Protein AF-A0A0D3KTM1-F1 (afdb_monomer_lite)

Structure (mmCIF, N/CA/C/O backbone):
data_AF-A0A0D3KTM1-F1
#
_entry.id   AF-A0A0D3KTM1-F1
#
loop_
_atom_site.group_PDB
_atom_site.id
_atom_site.type_symbol
_atom_site.label_atom_id
_atom_site.label_alt_id
_atom_site.label_comp_id
_atom_site.label_asym_id
_at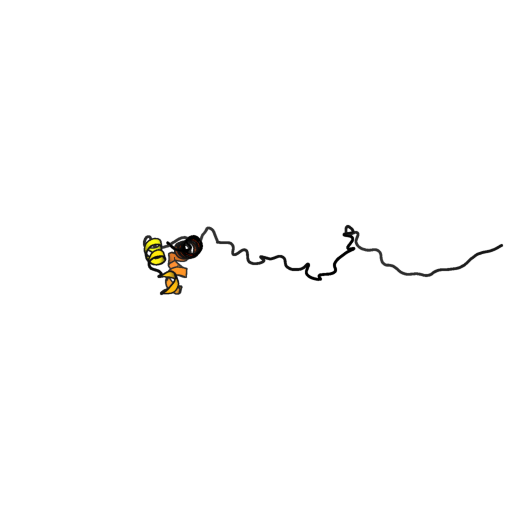om_site.label_entity_id
_atom_site.label_seq_id
_atom_site.pdbx_PDB_ins_code
_atom_site.Cartn_x
_atom_site.Cartn_y
_atom_site.Cartn_z
_atom_site.occupancy
_atom_site.B_iso_or_equiv
_atom_site.auth_seq_id
_atom_site.auth_comp_id
_atom_site.auth_asym_id
_atom_site.auth_atom_id
_atom_site.pdbx_PDB_model_num
ATOM 1 N N . MET A 1 1 ? 56.743 -9.050 -68.594 1.00 41.12 1 MET A N 1
ATOM 2 C CA . MET A 1 1 ? 55.286 -9.220 -68.439 1.00 41.12 1 MET A CA 1
ATOM 3 C C . MET A 1 1 ? 54.983 -8.923 -66.973 1.00 41.12 1 MET A C 1
ATOM 5 O O . MET A 1 1 ? 55.174 -9.794 -66.145 1.00 41.12 1 MET A O 1
ATOM 9 N N . ALA A 1 2 ? 54.989 -7.661 -66.539 1.00 48.84 2 ALA A N 1
ATOM 10 C CA . ALA A 1 2 ? 53.893 -6.698 -66.674 1.00 48.84 2 ALA A CA 1
ATOM 11 C C . ALA A 1 2 ? 52.568 -7.317 -66.226 1.00 48.84 2 ALA A C 1
ATOM 13 O O . ALA A 1 2 ? 51.991 -8.048 -67.010 1.00 48.84 2 ALA A O 1
ATOM 14 N N . GLU A 1 3 ? 52.163 -7.028 -64.990 1.00 50.12 3 GLU A N 1
ATOM 15 C CA . GLU A 1 3 ? 50.764 -6.874 -64.581 1.00 50.12 3 GLU A CA 1
ATOM 16 C C . GLU A 1 3 ? 50.771 -5.839 -63.445 1.00 50.12 3 GLU A C 1
ATOM 18 O O . GLU A 1 3 ? 51.023 -6.145 -62.282 1.00 50.12 3 GLU A O 1
ATOM 23 N N . ALA A 1 4 ? 50.598 -4.574 -63.823 1.00 51.34 4 ALA A N 1
ATOM 24 C CA . ALA A 1 4 ? 50.181 -3.516 -62.921 1.00 51.34 4 ALA A CA 1
ATOM 25 C C . ALA A 1 4 ? 48.679 -3.338 -63.130 1.00 51.34 4 ALA A C 1
ATOM 27 O O . ALA A 1 4 ? 48.247 -3.109 -64.262 1.00 51.34 4 ALA A O 1
ATOM 28 N N . ARG A 1 5 ? 47.891 -3.426 -62.058 1.00 63.78 5 ARG A N 1
ATOM 29 C CA . ARG A 1 5 ? 46.532 -2.889 -62.042 1.00 63.78 5 ARG A CA 1
ATOM 30 C C . ARG A 1 5 ? 46.142 -2.456 -60.633 1.00 63.78 5 ARG A C 1
ATOM 32 O O . ARG A 1 5 ? 46.293 -3.201 -59.671 1.00 63.78 5 ARG A O 1
ATOM 39 N N . GLU A 1 6 ? 45.755 -1.188 -60.586 1.00 54.06 6 GLU A N 1
ATOM 40 C CA . GLU A 1 6 ? 45.293 -0.372 -59.466 1.00 54.06 6 GLU A CA 1
ATOM 41 C C . GLU A 1 6 ? 44.090 -0.983 -58.748 1.00 54.06 6 GLU A C 1
ATOM 43 O O . GLU A 1 6 ? 43.283 -1.615 -59.409 1.00 54.06 6 GLU A O 1
ATOM 48 N N . GLU A 1 7 ? 43.910 -0.688 -57.457 1.00 55.25 7 GLU A N 1
ATOM 49 C CA . GLU A 1 7 ? 42.579 -0.528 -56.859 1.00 55.25 7 GLU A CA 1
ATOM 50 C C . GLU A 1 7 ? 42.629 0.488 -55.705 1.00 55.25 7 GLU A C 1
ATOM 52 O O . GLU A 1 7 ? 43.643 0.690 -55.031 1.00 55.25 7 GLU A O 1
ATOM 57 N N . ALA A 1 8 ? 41.512 1.186 -55.550 1.00 55.91 8 ALA A N 1
ATOM 58 C CA . ALA A 1 8 ? 41.369 2.480 -54.914 1.00 55.91 8 ALA A CA 1
ATOM 59 C C . ALA A 1 8 ? 41.086 2.442 -53.398 1.00 55.91 8 ALA A C 1
ATOM 61 O O . ALA A 1 8 ? 40.408 1.569 -52.870 1.00 55.91 8 ALA A O 1
ATOM 62 N N . LYS A 1 9 ? 41.569 3.494 -52.726 1.00 52.12 9 LYS A N 1
ATOM 63 C CA . LYS A 1 9 ? 40.929 4.304 -51.668 1.00 52.12 9 LYS A CA 1
ATOM 64 C C . LYS A 1 9 ? 39.608 3.780 -51.059 1.00 52.12 9 LYS A C 1
ATOM 66 O O . LYS A 1 9 ? 38.602 3.746 -51.755 1.00 52.12 9 LYS A O 1
ATOM 71 N N . MET A 1 10 ? 39.590 3.639 -49.722 1.00 42.31 10 MET A N 1
ATOM 72 C CA . MET A 1 10 ? 38.587 4.165 -48.758 1.00 42.31 10 MET A CA 1
ATOM 73 C C . MET A 1 10 ? 38.303 3.162 -47.624 1.00 42.31 10 MET A C 1
ATOM 75 O O . MET A 1 10 ? 37.814 2.070 -47.876 1.00 42.31 10 MET A O 1
ATOM 79 N N . GLY A 1 11 ? 38.492 3.563 -46.361 1.00 50.47 11 GLY A N 1
ATOM 80 C CA . GLY A 1 11 ? 37.939 2.807 -45.232 1.00 50.47 11 GLY A CA 1
ATOM 81 C C . GLY A 1 11 ? 38.502 3.221 -43.881 1.00 50.47 11 GLY A C 1
ATOM 82 O O . GLY A 1 11 ? 39.570 2.787 -43.489 1.00 50.47 11 GLY A O 1
ATOM 83 N N . LYS A 1 12 ? 37.782 4.096 -43.185 1.00 47.62 12 LYS A N 1
ATOM 84 C CA . LYS A 1 12 ? 38.101 4.661 -41.872 1.00 47.62 12 LYS A CA 1
ATOM 85 C C . LYS A 1 12 ? 37.964 3.586 -40.793 1.00 47.62 12 LYS A C 1
ATOM 87 O O . LYS A 1 12 ? 36.855 3.249 -40.395 1.00 47.62 12 LYS A O 1
ATOM 92 N N . GLU A 1 13 ? 39.095 3.062 -40.346 1.00 49.16 13 GLU A N 1
ATOM 93 C CA . GLU A 1 13 ? 39.187 2.081 -39.271 1.00 49.16 13 GLU A CA 1
ATOM 94 C C . GLU A 1 13 ? 38.811 2.749 -37.949 1.00 49.16 13 GLU A C 1
ATOM 96 O O . GLU A 1 13 ? 39.549 3.584 -37.426 1.00 49.16 13 GLU A O 1
ATOM 101 N N . ARG A 1 14 ? 37.643 2.401 -37.410 1.00 55.81 14 ARG A N 1
ATOM 102 C CA . ARG A 1 14 ? 37.417 2.484 -35.975 1.00 55.81 14 ARG A CA 1
ATOM 103 C C . ARG A 1 14 ? 36.586 1.300 -35.507 1.00 55.81 14 ARG A C 1
ATOM 105 O O . ARG A 1 14 ? 35.610 0.923 -36.148 1.00 55.81 14 ARG A O 1
ATOM 112 N N . ASP A 1 15 ? 36.990 0.839 -34.332 1.00 48.94 15 ASP A N 1
ATOM 113 C CA . ASP A 1 15 ? 36.207 0.081 -33.366 1.00 48.94 15 ASP A CA 1
ATOM 114 C C . ASP A 1 15 ? 36.155 -1.439 -33.609 1.00 48.94 15 ASP A C 1
ATOM 116 O O . ASP A 1 15 ? 35.251 -2.004 -34.220 1.00 48.94 15 ASP A O 1
ATOM 120 N N . ALA A 1 16 ? 37.165 -2.108 -33.044 1.00 53.16 16 ALA A N 1
ATOM 121 C CA . ALA A 1 16 ? 37.128 -3.520 -32.704 1.00 53.16 16 ALA A CA 1
ATOM 122 C C . ALA A 1 16 ? 35.996 -3.782 -31.693 1.00 53.16 16 ALA A C 1
ATOM 124 O O . ALA A 1 16 ? 36.056 -3.332 -30.550 1.00 53.16 16 ALA A O 1
ATOM 125 N N . ALA A 1 17 ? 34.989 -4.544 -32.112 1.00 54.38 17 ALA A N 1
ATOM 126 C CA . ALA A 1 17 ? 34.001 -5.174 -31.243 1.00 54.38 17 ALA A CA 1
ATOM 127 C C . ALA A 1 17 ? 33.896 -6.664 -31.623 1.00 54.38 17 ALA A C 1
ATOM 129 O O . ALA A 1 17 ? 34.013 -6.995 -32.807 1.00 54.38 17 ALA A O 1
ATOM 130 N N . PRO A 1 18 ? 33.736 -7.581 -30.650 1.00 50.81 18 PRO A N 1
ATOM 131 C CA . PRO A 1 18 ? 33.812 -9.014 -30.903 1.00 50.81 18 PRO A CA 1
ATOM 132 C C . PRO A 1 18 ? 32.679 -9.484 -31.820 1.00 50.81 18 PRO A C 1
ATOM 134 O O . PRO A 1 18 ? 31.503 -9.194 -31.603 1.00 50.81 18 PRO A O 1
ATOM 137 N N . ALA A 1 19 ? 33.062 -10.241 -32.846 1.00 51.09 19 ALA A N 1
ATOM 138 C CA . ALA A 1 19 ? 32.166 -10.874 -33.795 1.00 51.09 19 ALA A CA 1
ATOM 139 C C . ALA A 1 19 ? 31.227 -11.874 -33.095 1.00 51.09 19 ALA A C 1
ATOM 141 O O . ALA A 1 19 ? 31.652 -12.950 -32.677 1.00 51.09 19 ALA A O 1
ATOM 142 N N . MET A 1 20 ? 29.935 -11.550 -33.015 1.00 55.41 20 MET A N 1
ATOM 143 C CA . MET A 1 20 ? 28.871 -12.543 -32.849 1.00 55.41 20 MET A CA 1
ATOM 144 C C . MET A 1 20 ? 28.300 -12.866 -34.232 1.00 55.41 20 MET A C 1
ATOM 146 O O . MET A 1 20 ? 27.545 -12.098 -34.823 1.00 55.41 20 MET A O 1
ATOM 150 N N . MET A 1 21 ? 28.722 -14.003 -34.770 1.00 59.62 21 MET A N 1
ATOM 151 C CA . MET A 1 21 ? 28.222 -14.601 -36.007 1.00 59.62 21 MET A CA 1
ATOM 152 C C . MET A 1 21 ? 26.753 -15.039 -35.877 1.00 59.62 21 MET A C 1
ATOM 154 O O . MET A 1 21 ? 26.382 -15.728 -34.931 1.00 59.62 21 MET A O 1
ATOM 158 N N . CYS A 1 22 ? 25.920 -14.656 -36.847 1.00 53.62 22 CYS A N 1
ATOM 159 C CA . CYS A 1 22 ? 24.505 -15.023 -36.946 1.00 53.62 22 CYS A CA 1
ATOM 160 C C . CYS A 1 22 ? 24.301 -15.866 -38.212 1.00 53.62 22 CYS A C 1
ATOM 162 O O . CYS A 1 22 ? 24.607 -15.390 -39.305 1.00 53.62 22 CYS A O 1
ATOM 164 N N . SER A 1 23 ? 23.814 -17.109 -38.091 1.00 70.12 23 SER A N 1
ATOM 165 C CA . SER A 1 23 ? 23.627 -17.990 -39.259 1.00 70.12 23 SER A CA 1
ATOM 166 C C . SER A 1 23 ? 22.265 -18.654 -39.433 1.00 70.12 23 SER A C 1
ATOM 168 O O . SER A 1 23 ? 22.053 -19.162 -40.526 1.00 70.12 23 SER A O 1
ATOM 170 N N . THR A 1 24 ? 21.309 -18.655 -38.493 1.00 62.62 24 THR A N 1
ATOM 171 C CA . THR A 1 24 ? 20.104 -19.480 -38.771 1.00 62.62 24 THR A CA 1
ATOM 172 C C . THR A 1 24 ? 18.774 -19.127 -38.101 1.00 62.62 24 THR A C 1
ATOM 174 O O . THR A 1 24 ? 17.922 -19.999 -38.019 1.00 62.62 24 THR A O 1
ATOM 177 N N . SER A 1 25 ? 18.519 -17.878 -37.694 1.00 61.03 25 SER A N 1
ATOM 178 C CA . SER A 1 25 ? 17.139 -17.340 -37.686 1.00 61.03 25 SER A CA 1
ATOM 179 C C . SER A 1 25 ? 17.155 -15.844 -37.393 1.00 61.03 25 SER A C 1
ATOM 181 O O . SER A 1 25 ? 17.584 -15.417 -36.324 1.00 61.03 25 SER A O 1
ATOM 183 N N . CYS A 1 26 ? 16.692 -15.026 -38.333 1.00 56.12 26 CYS A N 1
ATOM 184 C CA . CYS A 1 26 ? 16.509 -13.594 -38.127 1.00 56.12 26 CYS A CA 1
ATOM 185 C C . CYS A 1 26 ? 15.117 -13.301 -37.552 1.00 56.12 26 CYS A C 1
ATOM 187 O O . CYS A 1 26 ? 14.345 -12.537 -38.125 1.00 56.12 26 CYS A O 1
ATOM 189 N N . ASP A 1 27 ? 14.824 -13.836 -36.366 1.00 59.81 27 ASP A N 1
ATOM 190 C CA . ASP A 1 27 ? 13.809 -13.242 -35.500 1.00 59.81 27 ASP A CA 1
ATOM 191 C C . ASP A 1 27 ? 14.415 -12.004 -34.849 1.00 59.81 27 ASP A C 1
ATOM 193 O O . ASP A 1 27 ? 15.093 -12.030 -33.822 1.00 59.81 27 ASP A O 1
ATOM 197 N N . ARG A 1 28 ? 14.209 -10.878 -35.526 1.00 56.81 28 ARG A N 1
ATOM 198 C CA . ARG A 1 28 ? 14.626 -9.548 -35.097 1.00 56.81 28 ARG A CA 1
ATOM 199 C C . ARG A 1 28 ? 13.873 -9.139 -33.824 1.00 56.81 28 ARG A C 1
ATOM 201 O O . ARG A 1 28 ? 12.894 -8.390 -33.869 1.00 56.81 28 ARG A O 1
ATOM 208 N N . ARG A 1 29 ? 14.345 -9.616 -32.672 1.00 56.09 29 ARG A N 1
ATOM 209 C CA . ARG A 1 29 ? 13.969 -9.105 -31.348 1.00 56.09 29 ARG A CA 1
ATOM 210 C C . ARG A 1 29 ? 15.076 -9.327 -30.309 1.00 56.09 29 ARG A C 1
ATOM 212 O O . ARG A 1 29 ? 14.862 -9.957 -29.285 1.00 56.09 29 ARG A O 1
ATOM 219 N N . ALA A 1 30 ? 16.245 -8.743 -30.545 1.00 58.72 30 ALA A N 1
ATOM 220 C CA . ALA A 1 30 ? 17.216 -8.471 -29.487 1.00 58.72 30 ALA A CA 1
ATOM 221 C C . ALA A 1 30 ? 17.285 -6.954 -29.267 1.00 58.72 30 ALA A C 1
ATOM 223 O O . ALA A 1 30 ? 18.070 -6.277 -29.919 1.00 58.72 30 ALA A O 1
ATOM 224 N N . ALA A 1 31 ? 16.387 -6.434 -28.423 1.00 55.47 31 ALA A N 1
ATOM 225 C CA . ALA A 1 31 ? 16.523 -5.150 -27.721 1.00 55.47 31 ALA A CA 1
ATOM 226 C C . ALA A 1 31 ? 15.350 -4.938 -26.744 1.00 55.47 31 ALA A C 1
ATOM 228 O O . ALA A 1 31 ? 14.638 -3.941 -26.817 1.00 55.47 31 ALA A O 1
ATOM 229 N N . GLN A 1 32 ? 15.123 -5.885 -25.837 1.00 45.81 32 GLN A N 1
ATOM 230 C CA . GLN A 1 32 ? 14.475 -5.553 -24.571 1.00 45.81 32 GLN A CA 1
ATOM 231 C C . GLN A 1 32 ? 15.354 -6.105 -23.451 1.00 45.81 32 GLN A C 1
ATOM 233 O O . GLN A 1 32 ? 15.237 -7.284 -23.118 1.00 45.81 32 GLN A O 1
ATOM 238 N N . PRO A 1 33 ? 16.258 -5.294 -22.872 1.00 54.62 33 PRO A N 1
ATOM 239 C CA . PRO A 1 33 ? 16.429 -5.381 -21.433 1.00 54.62 33 PRO A CA 1
ATOM 240 C C . PRO A 1 33 ? 15.032 -5.175 -20.837 1.00 54.62 33 PRO A C 1
ATOM 242 O O . PRO A 1 33 ? 14.437 -4.105 -20.956 1.00 54.62 33 PRO A O 1
ATOM 245 N N . HIS A 1 34 ? 14.446 -6.255 -20.332 1.00 47.91 34 HIS A N 1
ATOM 246 C CA . HIS A 1 34 ? 13.377 -6.104 -19.365 1.00 47.91 34 HIS A CA 1
ATOM 247 C C . HIS A 1 34 ? 14.005 -5.494 -18.115 1.00 47.91 34 HIS A C 1
ATOM 249 O O . HIS A 1 34 ? 15.134 -5.830 -17.763 1.00 47.91 34 HIS A O 1
ATOM 255 N N . ASP A 1 35 ? 13.227 -4.642 -17.465 1.00 51.06 35 ASP A N 1
ATOM 256 C CA . ASP A 1 35 ? 13.512 -4.085 -16.150 1.00 51.06 35 ASP A CA 1
ATOM 257 C C . ASP A 1 35 ? 14.489 -2.897 -16.109 1.00 51.06 35 ASP A C 1
ATOM 259 O O . ASP A 1 35 ? 15.423 -2.846 -15.325 1.00 51.06 35 ASP A O 1
ATOM 263 N N . GLU A 1 36 ? 14.175 -1.842 -16.868 1.00 55.75 36 GLU A N 1
ATOM 264 C CA . GLU A 1 36 ? 14.351 -0.477 -16.339 1.00 55.75 36 GLU A CA 1
ATOM 265 C C . GLU A 1 36 ? 13.111 -0.106 -15.500 1.00 55.75 36 GLU A C 1
ATOM 267 O O . GLU A 1 36 ? 12.387 0.854 -15.754 1.00 55.75 36 GLU A O 1
ATOM 272 N N . SER A 1 37 ? 12.798 -0.960 -14.532 1.00 57.66 37 SER A N 1
ATOM 273 C CA . SER A 1 37 ? 11.888 -0.648 -13.440 1.00 57.66 37 SER A CA 1
ATOM 274 C C . SER A 1 37 ? 12.302 -1.440 -12.216 1.00 57.66 37 SER A C 1
ATOM 276 O O . SER A 1 37 ? 11.464 -2.033 -11.537 1.00 57.66 37 SER A O 1
ATOM 278 N N . GLU A 1 38 ? 13.590 -1.373 -11.884 1.00 53.97 38 GLU A N 1
ATOM 279 C CA . GLU A 1 38 ? 14.000 -1.483 -10.498 1.00 53.97 38 GLU A CA 1
ATOM 280 C C . GLU A 1 38 ? 13.352 -0.291 -9.788 1.00 53.97 38 GLU A C 1
ATOM 282 O O . GLU A 1 38 ? 13.930 0.778 -9.588 1.00 53.97 38 GLU A O 1
ATOM 287 N N . ALA A 1 39 ? 12.078 -0.461 -9.433 1.00 59.03 39 ALA A N 1
ATOM 288 C CA . ALA A 1 39 ? 11.538 0.156 -8.256 1.00 59.03 39 ALA A CA 1
ATOM 289 C C . ALA A 1 39 ? 12.499 -0.285 -7.162 1.00 59.03 39 ALA A C 1
ATOM 291 O O . ALA A 1 39 ? 12.373 -1.378 -6.615 1.00 59.03 39 ALA A O 1
ATOM 292 N N . HIS A 1 40 ? 13.509 0.547 -6.912 1.00 57.72 40 HIS A N 1
ATOM 293 C CA . HIS A 1 40 ? 14.192 0.595 -5.647 1.00 57.72 40 HIS A CA 1
ATOM 294 C C . HIS A 1 40 ? 13.061 0.631 -4.626 1.00 57.72 40 HIS A C 1
ATOM 296 O O . HIS A 1 40 ? 12.427 1.669 -4.414 1.00 57.72 40 HIS A O 1
ATOM 302 N N . ILE A 1 41 ? 12.717 -0.541 -4.088 1.00 61.72 41 ILE A N 1
ATOM 303 C CA . ILE A 1 41 ? 11.906 -0.660 -2.895 1.00 61.72 41 ILE A CA 1
ATOM 304 C C . ILE A 1 41 ? 12.831 -0.075 -1.851 1.00 61.72 41 ILE A C 1
ATOM 306 O O . ILE A 1 41 ? 13.702 -0.754 -1.319 1.00 61.72 41 ILE A O 1
ATOM 310 N N . ASP A 1 42 ? 12.736 1.243 -1.730 1.00 57.50 42 ASP A N 1
ATOM 311 C CA . ASP A 1 42 ? 13.474 2.036 -0.784 1.00 57.50 42 ASP A CA 1
ATOM 312 C C . ASP A 1 42 ? 13.294 1.339 0.564 1.00 57.50 42 ASP A C 1
ATOM 314 O O . ASP A 1 42 ? 12.183 1.190 1.074 1.00 57.50 42 ASP A O 1
ATOM 318 N N . ASP A 1 43 ? 14.394 0.809 1.090 1.00 59.59 43 ASP A N 1
ATOM 319 C CA . ASP A 1 43 ? 14.454 0.118 2.380 1.00 59.59 43 ASP A CA 1
ATOM 320 C C . ASP A 1 43 ? 13.939 1.024 3.52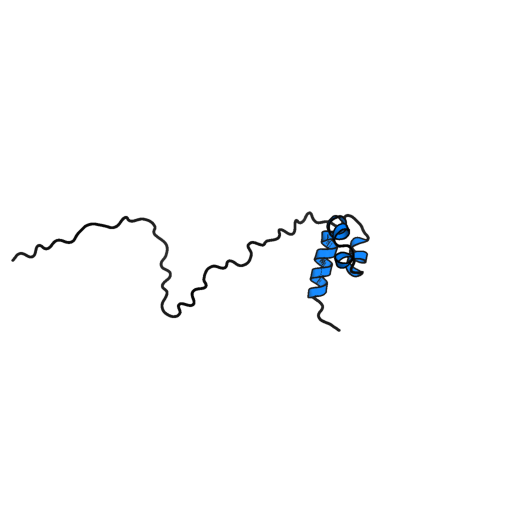4 1.00 59.59 43 ASP A C 1
ATOM 322 O O . AS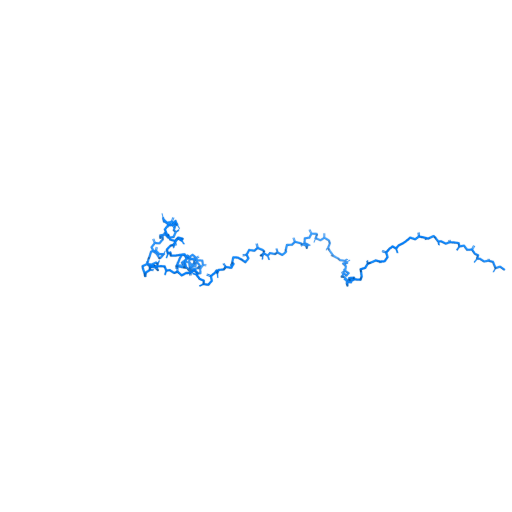P A 1 43 ? 13.548 0.558 4.595 1.00 59.59 43 ASP A O 1
ATOM 326 N N . SER A 1 44 ? 13.829 2.332 3.258 1.00 65.25 44 SER A N 1
ATOM 327 C CA . SER A 1 44 ? 13.204 3.334 4.119 1.00 65.25 44 SER A CA 1
ATOM 328 C C . SER A 1 44 ? 11.672 3.412 4.043 1.00 65.25 44 SER A C 1
ATOM 330 O O . SER A 1 44 ? 11.065 4.146 4.830 1.00 65.25 44 SER A O 1
ATOM 332 N N . ILE A 1 45 ? 10.995 2.619 3.208 1.00 76.62 45 ILE A N 1
ATOM 333 C CA . ILE A 1 45 ? 9.536 2.493 3.271 1.00 76.62 45 ILE A CA 1
ATOM 334 C C . ILE A 1 45 ? 9.172 1.679 4.515 1.00 76.62 45 ILE A C 1
ATOM 336 O O . ILE A 1 45 ? 9.141 0.449 4.512 1.00 76.62 45 ILE A O 1
ATOM 340 N N . GLN A 1 46 ? 8.883 2.387 5.604 1.00 84.00 46 GLN A N 1
ATOM 341 C CA . GLN A 1 46 ? 8.427 1.830 6.874 1.00 84.00 46 GLN A CA 1
ATOM 342 C C . GLN A 1 46 ? 6.985 2.239 7.168 1.00 84.00 46 GLN A C 1
ATOM 344 O O . GLN A 1 46 ? 6.511 3.306 6.773 1.00 84.00 46 GLN A O 1
ATOM 349 N N . ASP A 1 47 ? 6.277 1.372 7.886 1.00 90.38 47 ASP A N 1
ATOM 350 C CA . ASP A 1 47 ? 4.949 1.685 8.397 1.00 90.38 47 ASP A CA 1
ATOM 351 C C . ASP A 1 47 ? 5.060 2.699 9.540 1.00 90.38 47 ASP A C 1
ATOM 353 O O . ASP A 1 47 ? 5.784 2.479 10.509 1.00 90.38 47 ASP A O 1
ATOM 357 N N . LYS A 1 48 ? 4.315 3.798 9.441 1.00 92.44 48 LYS A N 1
ATOM 358 C CA . LYS A 1 48 ? 4.238 4.856 10.458 1.00 92.44 48 LYS A CA 1
ATOM 359 C C . LYS A 1 48 ? 3.223 4.542 11.558 1.00 92.44 48 LYS A C 1
ATOM 361 O O . LYS A 1 48 ? 3.224 5.203 12.590 1.00 92.44 48 LYS A O 1
ATOM 366 N N . ASN A 1 49 ? 2.357 3.547 11.347 1.00 91.31 49 ASN A N 1
ATOM 367 C CA . ASN A 1 49 ? 1.357 3.109 12.319 1.00 91.31 49 ASN A CA 1
ATOM 368 C C . ASN A 1 49 ? 1.476 1.610 12.605 1.00 91.31 49 ASN A C 1
ATOM 370 O O . ASN A 1 49 ? 1.658 0.796 11.703 1.00 91.31 49 ASN A O 1
ATOM 374 N N . LEU A 1 50 ? 1.277 1.234 13.869 1.00 92.38 50 LEU A N 1
ATOM 375 C CA . LEU A 1 50 ? 1.271 -0.170 14.300 1.00 92.38 50 LEU A CA 1
ATOM 376 C C . LEU A 1 50 ? 0.090 -0.956 13.703 1.00 92.38 50 LEU A C 1
ATOM 378 O O . LEU A 1 50 ? 0.195 -2.155 13.464 1.00 92.38 50 LEU A O 1
ATOM 382 N N . SER A 1 51 ? -1.018 -0.268 13.412 1.00 94.62 51 SER A N 1
ATOM 383 C CA . SER A 1 51 ? -2.225 -0.859 12.822 1.00 94.62 51 SER A CA 1
ATOM 384 C C . SER A 1 51 ? -2.132 -1.090 11.311 1.00 94.62 51 SER A C 1
ATOM 386 O O . SER A 1 51 ? -3.071 -1.629 10.729 1.00 94.62 51 SER A O 1
ATOM 388 N N . CYS A 1 52 ? -1.023 -0.716 10.661 1.00 94.75 52 CYS A N 1
ATOM 389 C CA . CYS A 1 52 ? -0.870 -0.850 9.212 1.00 94.75 52 CYS A CA 1
ATOM 390 C C . CYS A 1 52 ? -1.045 -2.293 8.721 1.00 94.75 52 CYS A C 1
ATOM 392 O O . CYS A 1 52 ? -1.709 -2.496 7.708 1.00 94.75 52 CYS A O 1
ATOM 394 N N . SER A 1 53 ? -0.546 -3.293 9.457 1.00 91.62 53 SER A N 1
ATOM 395 C CA . SER A 1 53 ? -0.726 -4.710 9.106 1.00 91.62 53 SER A CA 1
ATOM 396 C C . SER A 1 53 ? -2.199 -5.126 9.119 1.00 91.62 53 SER A C 1
ATOM 398 O O . SER A 1 53 ? -2.662 -5.800 8.202 1.00 91.62 53 SER A O 1
ATOM 400 N N . LEU A 1 54 ? -2.953 -4.689 10.135 1.00 93.75 54 LEU A N 1
ATOM 401 C CA . LEU A 1 54 ? -4.379 -4.995 10.264 1.00 93.75 54 LEU A CA 1
ATOM 402 C C . LEU A 1 54 ? -5.188 -4.322 9.152 1.00 93.75 54 LEU A C 1
ATOM 404 O O . LEU A 1 54 ? -6.049 -4.947 8.541 1.00 93.75 54 LEU A O 1
ATOM 408 N N . TRP A 1 55 ? -4.899 -3.054 8.869 1.00 95.00 55 TRP A N 1
ATOM 409 C CA . TRP A 1 55 ? -5.559 -2.302 7.805 1.00 95.00 55 TRP A CA 1
ATOM 410 C C . TRP A 1 55 ? -5.229 -2.852 6.421 1.00 95.00 55 TRP A C 1
ATOM 412 O O . TRP A 1 55 ? -6.120 -2.962 5.581 1.00 95.00 55 TRP A O 1
ATOM 422 N N . ALA A 1 56 ? -3.979 -3.255 6.191 1.00 93.00 56 ALA A N 1
ATOM 423 C CA . ALA A 1 56 ? -3.584 -3.897 4.948 1.00 93.00 56 ALA A CA 1
ATOM 424 C C . ALA A 1 56 ? -4.345 -5.215 4.760 1.00 93.00 56 ALA A C 1
ATOM 426 O O . ALA A 1 56 ? -5.001 -5.369 3.734 1.00 93.00 56 ALA A O 1
ATOM 427 N N . ALA A 1 57 ? -4.391 -6.076 5.786 1.00 89.44 57 ALA A N 1
ATOM 428 C CA . ALA A 1 57 ? -5.182 -7.312 5.782 1.00 89.44 57 ALA A CA 1
ATOM 429 C C . ALA A 1 57 ? -6.685 -7.070 5.561 1.00 89.44 57 ALA A C 1
ATOM 431 O O . ALA A 1 57 ? -7.345 -7.829 4.853 1.00 89.44 57 ALA A O 1
ATOM 432 N N . ALA A 1 58 ? -7.224 -5.984 6.120 1.00 91.81 58 ALA A N 1
ATOM 433 C CA . ALA A 1 58 ? -8.610 -5.577 5.921 1.00 91.81 58 ALA A CA 1
ATOM 434 C C . ALA A 1 58 ? -8.895 -5.029 4.509 1.00 91.81 58 ALA A C 1
ATOM 436 O O . ALA A 1 58 ? -10.059 -4.775 4.198 1.00 91.81 58 ALA A O 1
ATOM 437 N N . GLY A 1 59 ? -7.878 -4.821 3.666 1.00 91.81 59 GLY A N 1
ATOM 438 C CA . GLY A 1 59 ? -8.020 -4.290 2.309 1.00 91.81 59 GLY A CA 1
ATOM 439 C C . GLY A 1 59 ? -8.004 -2.759 2.215 1.00 91.81 59 GLY A C 1
ATOM 440 O O . GLY A 1 59 ? -8.400 -2.200 1.189 1.00 91.81 59 GLY A O 1
ATOM 441 N N . GLU A 1 60 ? -7.526 -2.049 3.243 1.00 94.50 60 GLU A N 1
ATOM 442 C CA . GLU A 1 60 ? -7.411 -0.580 3.217 1.00 94.50 60 GLU A CA 1
ATOM 443 C C . GLU A 1 60 ? -6.441 -0.087 2.144 1.00 94.50 60 GLU A C 1
ATOM 445 O O . GLU A 1 60 ? -6.568 1.036 1.668 1.00 94.50 60 GLU A O 1
ATOM 450 N N . CYS A 1 61 ? -5.515 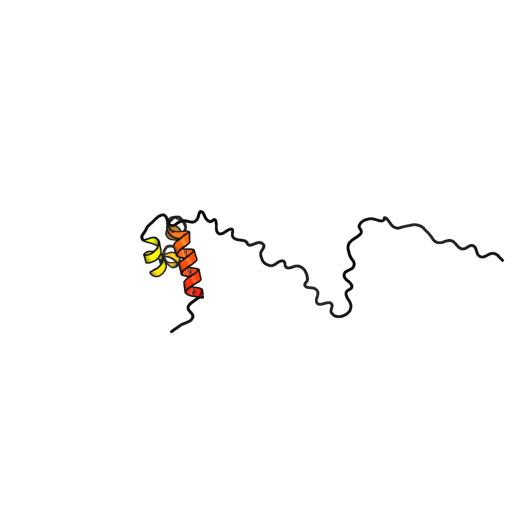-0.930 1.693 1.00 93.38 61 CYS A N 1
ATOM 451 C CA . CYS A 1 61 ? -4.646 -0.619 0.559 1.00 93.38 61 CYS A CA 1
ATOM 452 C C . CYS A 1 61 ? -5.431 -0.312 -0.723 1.00 93.38 61 CYS A C 1
ATOM 454 O O . CYS A 1 61 ? -4.966 0.469 -1.549 1.00 93.38 61 CYS A O 1
ATOM 456 N N . THR A 1 62 ? -6.624 -0.893 -0.868 1.00 91.75 62 THR A N 1
ATOM 457 C CA . THR A 1 62 ? -7.516 -0.676 -2.013 1.00 91.75 62 THR A CA 1
ATOM 458 C C . THR A 1 62 ? -8.599 0.347 -1.688 1.00 91.75 62 THR A C 1
ATOM 460 O O . THR A 1 62 ? -8.933 1.176 -2.532 1.00 91.75 62 THR A O 1
ATOM 463 N N . ARG A 1 63 ? -9.144 0.319 -0.462 1.00 94.00 63 ARG A N 1
ATOM 464 C CA . ARG A 1 63 ? -10.216 1.238 -0.037 1.00 94.00 63 ARG A CA 1
ATOM 465 C C . ARG A 1 63 ? -9.715 2.654 0.252 1.00 94.00 63 ARG A C 1
ATOM 467 O O . ARG A 1 63 ? -10.421 3.617 -0.032 1.00 94.00 63 ARG A O 1
ATOM 474 N N . ASN A 1 64 ? -8.501 2.789 0.780 1.00 94.19 64 ASN A N 1
ATOM 475 C CA . ASN A 1 64 ? -7.878 4.061 1.135 1.00 94.19 64 ASN A CA 1
ATOM 476 C C . ASN A 1 64 ? -6.384 4.106 0.739 1.00 94.19 64 ASN A C 1
ATOM 478 O O . ASN A 1 64 ? -5.493 4.235 1.590 1.00 94.19 64 ASN A O 1
ATOM 482 N N . PRO A 1 65 ? -6.082 4.040 -0.571 1.00 90.94 65 PRO A N 1
ATOM 483 C CA . PRO A 1 65 ? -4.712 3.941 -1.069 1.00 90.94 65 PRO A CA 1
ATOM 484 C C . PRO A 1 65 ? -3.878 5.176 -0.732 1.00 90.94 65 PRO A C 1
ATOM 486 O O . PRO A 1 65 ? -2.673 5.064 -0.532 1.00 90.94 65 PRO A O 1
ATOM 489 N N . LYS A 1 66 ? -4.501 6.359 -0.640 1.00 92.94 66 LYS A N 1
ATOM 490 C CA . LYS A 1 66 ? -3.799 7.604 -0.311 1.00 92.94 66 LYS 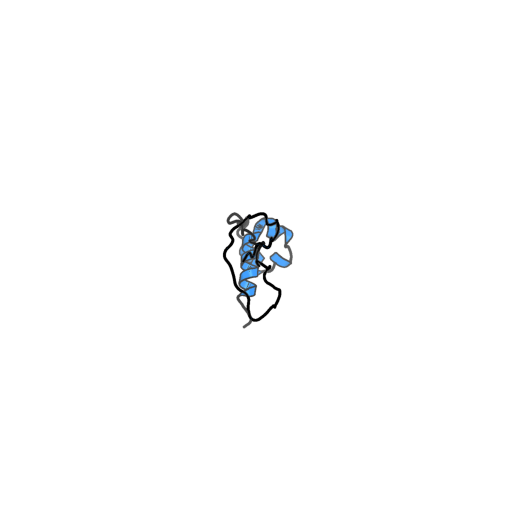A CA 1
ATOM 491 C C . LYS A 1 66 ? -3.211 7.540 1.097 1.00 92.94 66 LYS A C 1
ATOM 493 O O . LYS A 1 66 ? -2.005 7.679 1.258 1.00 92.94 66 LYS A O 1
ATOM 498 N N . TYR A 1 67 ? -4.046 7.256 2.097 1.00 93.44 67 TYR A N 1
ATOM 499 C CA . TYR A 1 67 ? -3.586 7.143 3.480 1.00 93.44 67 TYR A CA 1
ATOM 500 C C . TYR A 1 67 ? -2.569 6.017 3.638 1.00 93.44 67 TYR A C 1
ATOM 502 O O . TYR A 1 67 ? -1.514 6.204 4.242 1.00 93.44 67 TYR A O 1
ATOM 510 N N . MET A 1 68 ? -2.860 4.856 3.053 1.00 93.62 68 MET A N 1
ATOM 511 C CA . MET A 1 68 ? -1.978 3.711 3.184 1.00 93.62 68 MET A CA 1
ATOM 512 C C . MET A 1 68 ? -0.643 3.920 2.467 1.00 93.62 68 MET A C 1
ATOM 514 O O . MET A 1 68 ? 0.367 3.443 2.958 1.00 93.62 68 MET A O 1
ATOM 518 N N . LYS A 1 69 ? -0.577 4.678 1.370 1.00 90.00 69 LYS A N 1
ATOM 519 C CA . LYS A 1 69 ? 0.701 5.025 0.732 1.00 90.00 69 LYS A CA 1
ATOM 520 C C . LYS A 1 69 ? 1.548 5.954 1.607 1.00 90.00 69 LYS A C 1
ATOM 522 O O . LYS A 1 69 ? 2.760 5.789 1.676 1.00 90.00 69 LYS A O 1
ATOM 527 N N . ASP A 1 70 ? 0.925 6.901 2.299 1.00 91.06 70 ASP A N 1
ATOM 528 C CA . ASP A 1 70 ? 1.642 7.837 3.169 1.00 91.06 70 ASP A CA 1
ATOM 529 C C . ASP A 1 70 ? 2.046 7.226 4.520 1.00 91.06 70 ASP A C 1
ATOM 531 O O . ASP A 1 70 ? 3.069 7.618 5.093 1.00 91.06 70 ASP A O 1
ATOM 535 N N . GLN A 1 71 ? 1.236 6.304 5.053 1.00 93.12 71 GLN A N 1
ATOM 536 C CA . GLN A 1 71 ? 1.371 5.776 6.416 1.00 93.12 71 GLN A CA 1
ATOM 537 C C . GLN A 1 71 ? 1.765 4.301 6.490 1.00 93.12 71 GLN A C 1
ATOM 539 O O . GLN A 1 71 ? 2.381 3.900 7.469 1.00 93.12 71 GLN A O 1
ATOM 544 N N . CYS A 1 72 ? 1.405 3.495 5.498 1.00 94.38 72 CYS A N 1
ATOM 545 C CA . CYS A 1 72 ? 1.424 2.031 5.564 1.00 94.38 72 CYS A CA 1
ATOM 546 C C . CYS A 1 72 ? 1.940 1.385 4.266 1.00 94.38 72 CYS A C 1
ATOM 548 O O . CYS A 1 72 ? 1.513 0.288 3.895 1.00 94.38 72 CYS A O 1
ATOM 550 N N . ALA A 1 73 ? 2.818 2.077 3.529 1.00 91.25 73 ALA A N 1
ATOM 551 C CA . ALA A 1 73 ? 3.218 1.651 2.188 1.00 91.25 73 ALA A CA 1
ATOM 552 C C . ALA A 1 73 ? 3.899 0.277 2.203 1.00 91.25 73 ALA A C 1
ATOM 554 O O . ALA A 1 73 ? 3.657 -0.535 1.310 1.00 91.25 73 ALA A O 1
ATOM 555 N N . ARG A 1 74 ? 4.673 -0.021 3.255 1.00 90.75 74 ARG A N 1
ATOM 556 C CA . ARG A 1 74 ? 5.321 -1.322 3.433 1.00 90.75 74 ARG A CA 1
ATOM 557 C C . ARG A 1 74 ? 4.301 -2.432 3.650 1.00 90.75 74 ARG A C 1
ATOM 559 O O . ARG A 1 74 ? 4.381 -3.461 2.985 1.00 90.75 74 ARG A O 1
ATOM 566 N N . SER A 1 75 ? 3.335 -2.223 4.546 1.00 92.31 75 SER A N 1
ATOM 567 C CA . SER A 1 75 ? 2.262 -3.194 4.795 1.00 92.31 75 SER A CA 1
ATOM 568 C C . SER A 1 75 ? 1.433 -3.442 3.544 1.00 92.31 75 SER A C 1
ATOM 570 O O . SER A 1 75 ? 1.090 -4.586 3.270 1.00 92.31 75 SER A O 1
ATOM 572 N N . CYS A 1 76 ? 1.165 -2.409 2.741 1.00 91.88 76 CYS A N 1
ATOM 573 C CA . CYS A 1 76 ? 0.460 -2.596 1.478 1.00 91.88 76 CYS A CA 1
ATOM 574 C C . CYS A 1 76 ? 1.265 -3.342 0.428 1.00 91.88 76 CYS A C 1
ATOM 576 O O . CYS A 1 76 ? 0.706 -4.204 -0.242 1.00 91.88 76 CYS A O 1
ATOM 578 N N . ALA A 1 77 ? 2.559 -3.056 0.291 1.00 89.12 77 ALA A N 1
ATOM 579 C CA . ALA A 1 77 ? 3.420 -3.809 -0.613 1.00 89.12 77 ALA A CA 1
ATOM 580 C C . ALA A 1 77 ? 3.468 -5.295 -0.219 1.00 89.12 77 ALA A C 1
ATOM 582 O O . ALA A 1 77 ? 3.292 -6.160 -1.075 1.00 89.12 77 ALA A O 1
ATOM 583 N N . LYS A 1 78 ? 3.619 -5.586 1.081 1.00 88.00 78 LYS A N 1
ATOM 584 C CA . LYS A 1 78 ? 3.596 -6.954 1.618 1.00 88.00 78 LYS A CA 1
ATOM 585 C C . LYS A 1 78 ? 2.254 -7.638 1.395 1.00 88.00 78 LYS A C 1
ATOM 587 O O . LYS A 1 78 ? 2.227 -8.707 0.807 1.00 88.00 78 LYS A O 1
ATOM 592 N N . TYR A 1 79 ? 1.152 -6.992 1.766 1.00 87.38 79 TYR A N 1
ATOM 593 C CA . TYR A 1 79 ? -0.192 -7.529 1.567 1.00 87.38 79 TYR A CA 1
ATOM 594 C C . TYR A 1 79 ? -0.471 -7.852 0.094 1.00 87.38 79 TYR A C 1
ATOM 596 O O . TYR A 1 79 ? -0.951 -8.933 -0.220 1.00 87.38 79 TYR A O 1
ATOM 604 N N . MET A 1 80 ? -0.099 -6.962 -0.831 1.00 83.25 80 MET A N 1
ATOM 605 C CA . MET A 1 80 ? -0.264 -7.198 -2.270 1.00 83.25 80 MET A CA 1
ATOM 606 C C . MET A 1 80 ? 0.652 -8.310 -2.807 1.00 83.25 80 MET A C 1
ATOM 608 O O . MET A 1 80 ? 0.288 -8.989 -3.767 1.00 83.25 80 MET A O 1
ATOM 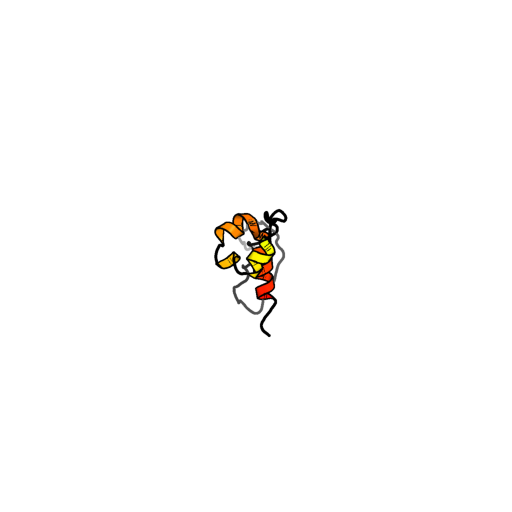612 N N . ALA A 1 81 ? 1.831 -8.510 -2.212 1.00 83.81 81 ALA A N 1
ATOM 613 C CA . ALA A 1 81 ? 2.715 -9.626 -2.539 1.00 83.81 81 ALA A CA 1
ATOM 614 C C . ALA A 1 81 ? 2.182 -10.960 -1.986 1.00 83.81 81 ALA A C 1
ATOM 616 O O . ALA A 1 81 ? 2.189 -11.959 -2.698 1.00 83.81 81 ALA A O 1
ATOM 617 N N . GLU A 1 82 ? 1.657 -10.969 -0.759 1.00 74.44 82 GLU A N 1
ATOM 618 C CA . GLU A 1 82 ? 1.069 -12.154 -0.125 1.00 74.44 82 GLU A CA 1
ATOM 619 C C . GLU A 1 82 ? -0.243 -12.581 -0.797 1.00 74.44 82 GLU A C 1
ATOM 621 O O . GLU A 1 82 ? -0.446 -13.771 -1.023 1.00 74.44 82 GLU A O 1
ATOM 626 N N . LEU A 1 83 ? -1.085 -11.636 -1.236 1.00 70.00 83 LEU A N 1
ATOM 627 C CA . LEU A 1 83 ? -2.271 -11.939 -2.051 1.00 70.00 83 LEU A CA 1
ATOM 628 C C . LEU A 1 83 ? -1.925 -12.620 -3.384 1.00 70.00 83 LEU A C 1
ATOM 630 O O . LEU A 1 83 ? -2.722 -13.390 -3.908 1.00 70.00 83 LEU A O 1
ATOM 634 N N . ARG A 1 84 ? -0.742 -12.352 -3.945 1.00 63.56 84 ARG A N 1
ATOM 635 C CA . ARG A 1 84 ? -0.255 -13.030 -5.158 1.00 63.56 84 ARG A CA 1
ATOM 636 C C . ARG A 1 84 ? 0.333 -14.415 -4.873 1.00 63.56 84 ARG A C 1
ATOM 638 O O . ARG A 1 84 ? 0.476 -15.196 -5.807 1.00 63.56 84 ARG A O 1
ATOM 645 N N . ALA A 1 85 ? 0.666 -14.715 -3.617 1.00 65.31 85 ALA A N 1
ATOM 646 C CA . ALA A 1 85 ? 1.271 -15.976 -3.186 1.00 65.31 85 ALA A CA 1
ATOM 647 C C . ALA A 1 85 ? 0.255 -17.008 -2.653 1.00 65.31 85 ALA A C 1
ATOM 649 O O . ALA A 1 85 ? 0.636 -18.147 -2.395 1.00 65.31 85 ALA A O 1
ATOM 650 N N . MET A 1 86 ? -1.025 -16.644 -2.521 1.00 47.72 86 MET A N 1
ATOM 651 C CA . MET A 1 86 ? -2.118 -17.546 -2.133 1.00 47.72 86 MET A CA 1
ATOM 652 C C . MET A 1 86 ? -3.164 -17.659 -3.256 1.00 47.72 86 MET A C 1
ATOM 654 O O . MET A 1 86 ? -4.163 -16.937 -3.241 1.00 47.72 86 MET A O 1
ATOM 658 N N . PRO A 1 87 ? -2.978 -18.555 -4.242 1.00 57.06 87 PRO A N 1
ATOM 659 C CA . PRO A 1 87 ? -4.092 -19.017 -5.049 1.00 57.06 87 PRO A CA 1
ATOM 660 C C . PRO A 1 87 ? -4.886 -20.045 -4.227 1.00 57.06 87 PRO A C 1
ATOM 662 O O . PRO A 1 87 ? -4.445 -21.177 -4.097 1.00 57.06 87 PRO A O 1
ATOM 665 N N . ASP A 1 88 ? -6.012 -19.590 -3.676 1.00 59.62 88 ASP A N 1
ATOM 666 C CA . ASP A 1 88 ? -7.247 -20.336 -3.366 1.00 59.62 88 ASP A CA 1
ATOM 667 C C . ASP A 1 88 ? -7.177 -21.618 -2.498 1.00 59.62 88 ASP A C 1
ATOM 669 O O . ASP A 1 88 ? -6.422 -22.555 -2.749 1.00 59.62 88 ASP A O 1
ATOM 673 N N . SER A 1 89 ? -8.038 -21.659 -1.474 1.00 51.16 89 SER A N 1
ATOM 674 C CA . SER A 1 89 ? -8.410 -22.888 -0.750 1.00 51.16 89 SER A CA 1
ATOM 675 C C . SER A 1 89 ? -9.274 -23.805 -1.605 1.00 51.16 89 SER A C 1
ATOM 677 O O . SER A 1 89 ? -10.126 -23.265 -2.336 1.00 51.16 89 SER A O 1
#

Secondary structure (DSSP, 8-state):
-----------------------S---------S-S------TT---SSTTHHHHHHTTHHHHSHHHHHHH-HHHHHHHHHHHHH----

Sequence (89 aa):
MAEAREEAKMGKERDAAPAMMCSTSCDRRAAQPHDESEAHIDDSIQDKNLSCSLWAAAGECTRNPKYMKDQCARSCAKYMAELRAMPDS

Radius of gyration: 29.67 Å; chains: 1; bounding box: 66×31×83 Å

Organism: Emiliania huxleyi (strain CCMP1516) (NCBI:txid280463)

pLDDT: mean 70.41, std 18.28, range [41.12, 95.0]

Foldseek 3Di:
DDDDDDDDDDDDDDDDDDDDDDDDDPPPDDDDPPDPPPPVPPPPPDAQDPCLLVCLVVVCCPVPVPCCVVHPVVSVVVSVVVVVVDDDD

InterPro domains:
  IPR003582 ShKT domain [PF01549] (46-76)
  IPR003582 ShKT domain [PS51670] (43-79)
  IPR003582 ShKT domain [SM00254] (46-79)